Protein AF-A0A1E4IST9-F1 (afdb_monomer_lite)

Structure (mmCIF, N/CA/C/O backbone):
data_AF-A0A1E4IST9-F1
#
_entry.id   AF-A0A1E4IST9-F1
#
loop_
_atom_site.group_PDB
_atom_site.id
_atom_site.type_symbol
_atom_site.label_atom_id
_atom_site.label_alt_id
_atom_site.label_comp_id
_atom_site.label_asym_id
_atom_site.label_entity_id
_atom_site.label_seq_id
_atom_site.pdbx_PDB_ins_code
_atom_site.Cartn_x
_atom_site.Cartn_y
_atom_site.Cartn_z
_atom_site.occupancy
_atom_site.B_iso_or_equiv
_atom_site.auth_seq_id
_atom_site.auth_comp_id
_atom_site.auth_asym_id
_atom_site.auth_atom_id
_atom_site.pdbx_PDB_model_num
ATOM 1 N N . MET A 1 1 ? -23.235 25.872 12.875 1.00 50.66 1 MET A N 1
ATOM 2 C CA . MET A 1 1 ? -21.882 26.462 12.988 1.00 50.66 1 MET A CA 1
ATOM 3 C C . MET A 1 1 ? -20.884 25.448 13.574 1.00 50.66 1 MET A C 1
ATOM 5 O O . MET A 1 1 ? -20.099 25.799 14.434 1.00 50.66 1 MET A O 1
ATOM 9 N N . ALA A 1 2 ? -20.923 24.185 13.130 1.00 60.12 2 ALA A N 1
ATOM 10 C CA . ALA A 1 2 ? -20.134 23.080 13.696 1.00 60.12 2 ALA A CA 1
ATOM 11 C C . ALA A 1 2 ? -19.080 22.438 12.753 1.00 60.12 2 ALA A C 1
ATOM 13 O O . ALA A 1 2 ? -18.062 21.988 13.266 1.00 60.12 2 ALA A O 1
ATOM 14 N N . PRO A 1 3 ? -19.224 22.412 11.406 1.00 58.56 3 PRO A N 1
ATOM 15 C CA . PRO A 1 3 ? -18.309 21.620 10.571 1.00 58.56 3 PRO A CA 1
ATOM 16 C C . PRO A 1 3 ? -16.903 22.225 10.431 1.00 58.56 3 PRO A C 1
ATOM 18 O O . PRO A 1 3 ? -15.955 21.498 10.168 1.00 58.56 3 PRO A O 1
ATOM 21 N N . ALA A 1 4 ? -16.753 23.540 10.6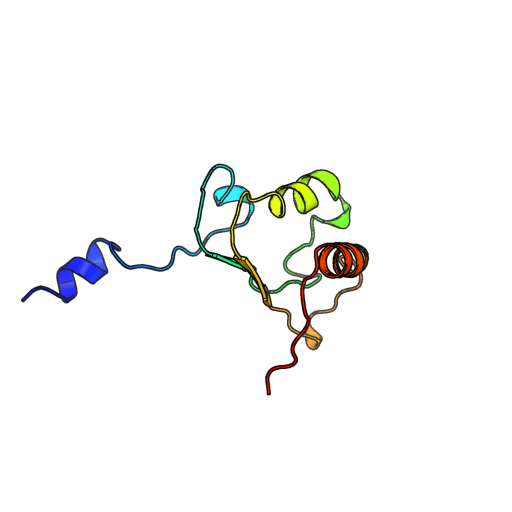20 1.00 59.34 4 ALA A N 1
ATOM 22 C CA . ALA A 1 4 ? -15.450 24.202 10.534 1.00 59.34 4 ALA A CA 1
ATOM 23 C C . ALA A 1 4 ? -14.537 23.879 11.733 1.00 59.34 4 ALA A C 1
ATOM 25 O O . ALA A 1 4 ? -13.331 23.782 11.559 1.00 59.34 4 ALA A O 1
ATOM 26 N N . LEU A 1 5 ? -15.112 23.671 12.924 1.00 60.16 5 LEU A N 1
ATOM 27 C CA . LEU A 1 5 ? -14.361 23.338 14.140 1.00 60.16 5 LEU A CA 1
ATOM 28 C C . LEU A 1 5 ? -13.904 21.871 14.132 1.00 60.16 5 LEU A C 1
ATOM 30 O O . LEU A 1 5 ? -12.767 21.585 14.483 1.00 60.16 5 LEU A O 1
ATOM 34 N N . GLU A 1 6 ? -14.740 20.947 13.637 1.00 59.97 6 GLU A N 1
ATOM 35 C CA . GLU A 1 6 ? -14.339 19.537 13.483 1.00 59.97 6 GLU A CA 1
ATOM 36 C C . GLU A 1 6 ? -13.163 19.350 12.504 1.00 59.97 6 GLU A C 1
ATOM 38 O O . GLU A 1 6 ? -12.388 18.403 12.644 1.00 59.97 6 GLU A O 1
ATOM 43 N N . ALA A 1 7 ? -13.034 20.234 11.507 1.00 60.59 7 ALA A N 1
ATOM 44 C CA . ALA A 1 7 ? -11.910 20.225 10.574 1.00 60.59 7 ALA A CA 1
ATOM 45 C C . ALA A 1 7 ? -10.613 20.749 11.215 1.00 60.59 7 ALA A C 1
ATOM 47 O O . ALA A 1 7 ? -9.542 20.233 10.903 1.00 60.59 7 ALA A O 1
ATOM 48 N N . ASP A 1 8 ? -10.715 21.733 12.112 1.00 60.94 8 ASP A N 1
ATOM 49 C CA . ASP A 1 8 ? -9.5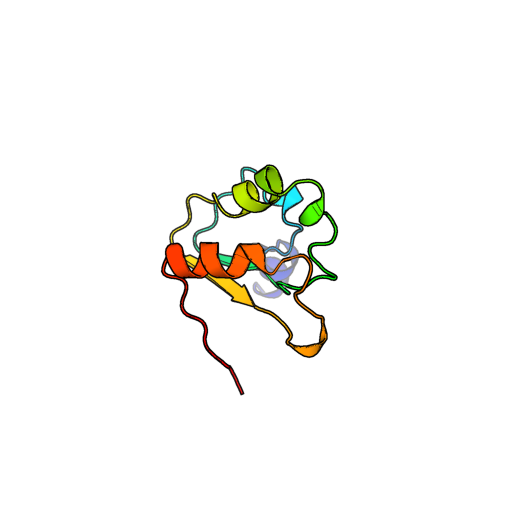80 22.334 12.826 1.00 60.94 8 ASP A CA 1
ATOM 50 C C . ASP A 1 8 ? -9.009 21.387 13.899 1.00 60.94 8 ASP A C 1
ATOM 52 O O . ASP A 1 8 ? -7.797 21.224 14.011 1.00 60.94 8 ASP A O 1
ATOM 56 N N . GLU A 1 9 ? -9.876 20.661 14.616 1.00 71.88 9 GLU A N 1
ATOM 57 C CA . GLU A 1 9 ? -9.470 19.678 15.636 1.00 71.88 9 GLU A CA 1
ATOM 58 C C . GLU A 1 9 ? -8.994 18.335 15.049 1.00 71.88 9 GLU A C 1
ATOM 60 O O . GLU A 1 9 ? -8.438 17.497 15.761 1.00 71.88 9 GLU A O 1
ATOM 65 N N . GLY A 1 10 ? -9.203 18.099 13.749 1.00 67.06 10 GLY A N 1
ATOM 66 C CA . GLY A 1 10 ? -8.741 16.886 13.066 1.00 67.06 10 GLY A CA 1
ATOM 67 C C . GLY A 1 10 ? -9.466 15.596 13.477 1.00 67.06 10 GLY A C 1
ATOM 68 O O . GLY A 1 10 ? -9.025 14.507 13.113 1.00 67.06 10 GLY A O 1
ATOM 69 N N . THR A 1 11 ? -10.601 15.692 14.176 1.00 69.69 11 THR A N 1
ATOM 70 C CA . THR A 1 11 ? -11.353 14.576 14.789 1.00 69.69 11 THR A CA 1
ATOM 71 C C . THR A 1 11 ? -11.803 13.489 13.797 1.00 69.69 11 THR A C 1
ATOM 73 O O . THR A 1 11 ? -12.097 12.361 14.192 1.00 69.69 11 THR A O 1
ATOM 76 N N . LYS A 1 12 ? -11.836 13.791 12.492 1.00 75.44 12 LYS A N 1
ATOM 77 C CA . LYS A 1 12 ? -12.163 12.841 11.406 1.00 75.44 12 LYS A CA 1
ATOM 78 C C 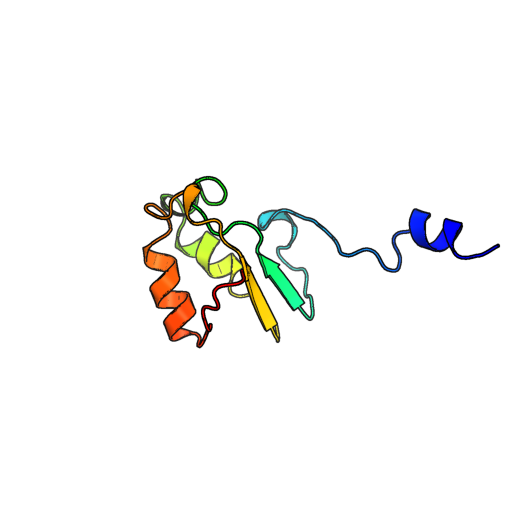. LYS A 1 12 ? -11.111 12.816 10.291 1.00 75.44 12 LYS A C 1
ATOM 80 O O . LYS A 1 12 ? -11.394 12.363 9.182 1.00 75.44 12 LYS A O 1
ATOM 85 N N . ALA A 1 13 ? -9.915 13.339 10.553 1.00 79.12 13 ALA A N 1
ATOM 86 C CA . ALA A 1 13 ? -8.849 13.370 9.564 1.00 79.12 13 ALA A CA 1
ATOM 87 C C . ALA A 1 13 ? -8.242 11.973 9.368 1.00 79.12 13 ALA A C 1
ATOM 89 O O . ALA A 1 13 ? -8.027 11.230 10.325 1.00 79.12 13 ALA A O 1
ATOM 90 N N . VAL A 1 14 ? -7.922 11.629 8.118 1.00 83.50 14 VAL A N 1
ATOM 91 C CA . VAL A 1 14 ? -7.100 10.452 7.814 1.00 83.50 14 VAL A CA 1
ATOM 92 C C . VAL A 1 14 ? -5.643 10.831 8.087 1.00 83.50 14 VAL A C 1
ATOM 94 O O . VAL A 1 14 ? -5.120 11.716 7.404 1.00 83.50 14 VAL A O 1
ATOM 97 N N . PRO A 1 15 ? -4.973 10.216 9.076 1.00 83.62 15 PR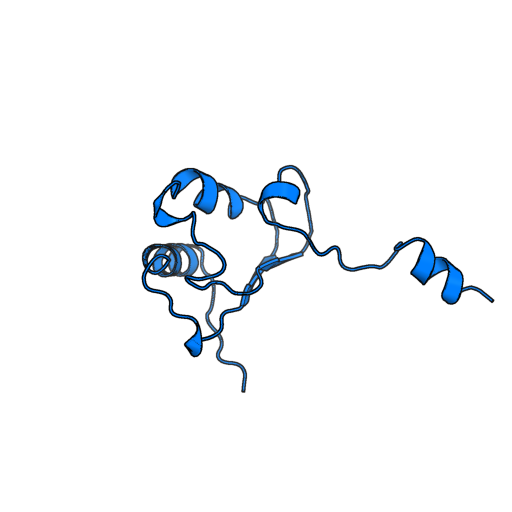O A N 1
ATOM 98 C CA . PRO A 1 15 ? -3.627 10.624 9.439 1.00 83.62 15 PRO A CA 1
ATOM 99 C C . PRO A 1 15 ? -2.631 10.188 8.359 1.00 83.62 15 PRO A C 1
ATOM 101 O O . PRO A 1 15 ? -2.536 9.009 8.019 1.00 83.62 15 PRO A O 1
ATOM 104 N N . LEU A 1 16 ? -1.854 11.143 7.842 1.00 85.81 16 LEU A N 1
ATOM 105 C CA . LEU A 1 16 ? -0.721 10.875 6.961 1.00 85.81 16 LEU A CA 1
ATOM 106 C C . LEU A 1 16 ? 0.569 10.916 7.777 1.00 85.81 16 LEU A C 1
ATOM 108 O O . LEU A 1 16 ? 0.851 11.893 8.469 1.00 85.81 16 LEU A O 1
ATOM 112 N N . MET A 1 17 ? 1.374 9.865 7.684 1.00 84.44 17 MET A N 1
ATOM 113 C CA . MET A 1 17 ? 2.640 9.783 8.401 1.00 84.44 17 MET A CA 1
ATOM 114 C C . MET A 1 17 ? 3.627 8.869 7.681 1.00 84.44 17 MET A C 1
ATOM 116 O O . MET A 1 17 ? 3.259 8.099 6.797 1.00 84.44 17 MET A O 1
ATOM 120 N N . THR A 1 18 ? 4.898 8.943 8.068 1.00 82.19 18 THR A N 1
ATOM 121 C CA . THR A 1 18 ? 5.909 7.993 7.597 1.00 82.19 18 THR A CA 1
ATOM 122 C C . THR A 1 18 ? 5.773 6.661 8.331 1.00 82.19 18 THR A C 1
ATOM 124 O O . THR A 1 18 ? 5.327 6.621 9.478 1.00 82.19 18 THR A O 1
ATOM 127 N N . LEU A 1 19 ? 6.252 5.574 7.716 1.00 77.31 19 LEU A N 1
ATOM 128 C CA . LEU A 1 19 ? 6.277 4.242 8.335 1.00 77.31 19 LEU A CA 1
ATOM 129 C C . LEU A 1 19 ? 6.967 4.230 9.708 1.00 77.31 19 LEU A C 1
ATOM 131 O O . LEU A 1 19 ? 6.587 3.505 10.617 1.00 77.31 19 LEU A O 1
ATOM 135 N N . HIS A 1 20 ? 7.998 5.055 9.877 1.00 76.69 20 HIS A N 1
ATOM 136 C CA . HIS A 1 20 ? 8.693 5.162 11.152 1.00 76.69 20 HIS A CA 1
ATOM 137 C C . HIS A 1 20 ? 7.798 5.756 12.252 1.00 76.69 20 HIS A C 1
ATOM 139 O O . HIS A 1 20 ? 7.862 5.321 13.398 1.00 76.69 20 HIS A O 1
ATOM 145 N N . LYS A 1 21 ? 6.957 6.739 11.907 1.00 79.94 21 LYS A N 1
ATOM 1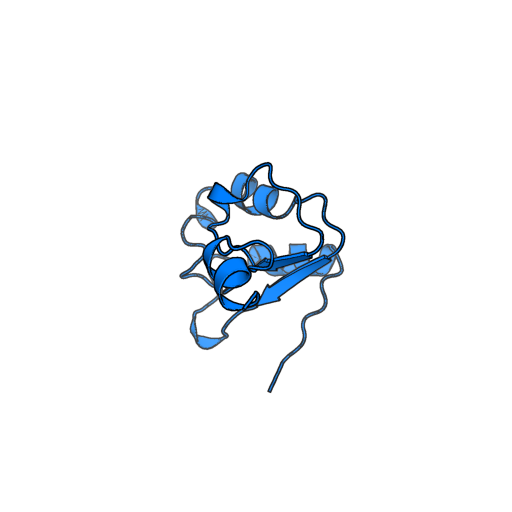46 C CA . LYS A 1 21 ? 6.062 7.424 12.849 1.00 79.94 21 LYS A CA 1
ATOM 147 C C . LYS A 1 21 ? 4.806 6.615 13.180 1.00 79.94 21 LYS A C 1
ATOM 149 O O . LYS A 1 21 ? 4.197 6.905 14.202 1.00 79.94 21 LYS A O 1
ATOM 154 N N . SER A 1 22 ? 4.455 5.611 12.372 1.00 78.06 22 SER A N 1
ATOM 155 C CA . SER A 1 22 ? 3.327 4.710 12.644 1.00 78.06 22 SER A CA 1
ATOM 156 C C . SER A 1 22 ? 3.659 3.556 13.596 1.00 78.06 22 SER A C 1
ATOM 158 O O . SER A 1 22 ? 2.757 2.830 14.009 1.00 78.06 22 SER A O 1
ATOM 160 N N . LYS A 1 23 ? 4.931 3.362 13.973 1.00 74.88 23 LYS A N 1
ATOM 161 C CA . LYS A 1 23 ? 5.330 2.288 14.896 1.00 74.88 23 LYS A CA 1
ATOM 162 C C . LYS A 1 23 ? 4.597 2.410 16.235 1.00 74.88 23 LYS A C 1
ATOM 164 O O . LYS A 1 23 ? 4.656 3.448 16.886 1.00 74.88 23 LYS A O 1
ATOM 169 N N . GLY A 1 24 ? 3.950 1.324 16.655 1.00 73.31 24 GLY A N 1
ATOM 170 C CA . GLY A 1 24 ? 3.171 1.273 17.896 1.00 73.31 24 GLY A CA 1
ATOM 171 C C . GLY A 1 24 ? 1.763 1.869 17.792 1.00 73.31 24 GLY A C 1
ATOM 172 O O . GLY A 1 24 ? 1.040 1.840 18.782 1.00 73.31 24 GLY A O 1
ATOM 173 N N . LEU A 1 25 ? 1.361 2.376 16.619 1.00 78.31 25 LEU A N 1
ATOM 174 C CA . LEU A 1 25 ? -0.020 2.765 16.350 1.00 78.31 25 LEU A CA 1
ATOM 175 C C . LEU A 1 25 ? -0.780 1.602 15.711 1.00 78.31 25 LEU A C 1
ATOM 177 O O . LEU A 1 25 ? -0.298 0.949 14.782 1.00 78.31 25 LEU A O 1
ATOM 181 N N . GLU A 1 26 ? -1.996 1.373 16.193 1.00 78.75 26 GLU A N 1
ATOM 182 C CA . GLU A 1 26 ? -2.919 0.400 15.625 1.00 78.75 26 GLU A CA 1
ATOM 183 C C . GLU A 1 26 ? -4.016 1.138 14.854 1.00 78.75 26 GLU A C 1
ATOM 185 O O . GLU A 1 26 ? -4.666 2.053 15.362 1.00 78.75 26 GLU A O 1
ATOM 190 N N . HIS A 1 27 ? -4.216 0.741 13.601 1.00 75.81 27 HIS A N 1
ATOM 191 C CA . HIS A 1 27 ? -5.254 1.276 12.732 1.00 75.81 27 HIS A CA 1
ATOM 192 C C . HIS A 1 27 ? -6.044 0.113 12.143 1.00 75.81 27 HIS A C 1
ATOM 194 O O . HIS A 1 27 ? -5.478 -0.928 11.815 1.00 75.81 27 HIS A O 1
ATOM 200 N N . HIS A 1 28 ? -7.354 0.296 11.980 1.00 81.50 28 HIS A N 1
ATOM 201 C CA . HIS A 1 28 ? -8.208 -0.716 11.359 1.00 81.50 28 HIS A CA 1
ATOM 202 C C . HIS A 1 28 ? -7.797 -0.999 9.903 1.00 81.50 28 HIS A C 1
ATOM 204 O O . HIS A 1 28 ? -7.797 -2.146 9.456 1.00 81.50 28 HIS A O 1
ATOM 210 N N . THR A 1 29 ? -7.423 0.053 9.171 1.00 81.56 29 THR A N 1
ATOM 211 C CA . THR A 1 29 ? -7.003 -0.009 7.769 1.00 81.56 29 THR A CA 1
ATOM 212 C C . THR A 1 29 ? -5.802 0.899 7.559 1.00 81.56 29 THR A C 1
ATOM 214 O O . THR A 1 29 ? -5.809 2.041 8.020 1.00 81.56 29 THR A O 1
ATOM 217 N N . VAL A 1 30 ? -4.794 0.410 6.839 1.00 82.25 30 VAL A N 1
ATOM 218 C CA . VAL A 1 30 ? -3.631 1.209 6.430 1.00 82.25 30 VAL A CA 1
ATOM 219 C C . VAL A 1 30 ? -3.451 1.142 4.927 1.00 82.25 30 VAL A C 1
ATOM 221 O O . VAL A 1 30 ? -3.530 0.076 4.317 1.00 82.25 30 VAL A O 1
ATOM 224 N N . ILE A 1 31 ? -3.185 2.306 4.339 1.00 85.56 31 ILE A N 1
ATOM 225 C CA . ILE A 1 31 ? -2.852 2.455 2.927 1.00 85.56 31 ILE A CA 1
ATOM 226 C C . ILE A 1 31 ? -1.384 2.866 2.841 1.00 85.56 31 ILE A C 1
ATOM 228 O O . ILE A 1 31 ? -1.013 3.977 3.220 1.00 85.56 31 ILE A O 1
ATOM 232 N N . PHE A 1 32 ? -0.546 1.968 2.335 1.00 83.69 32 PHE A N 1
ATOM 233 C CA . PHE A 1 32 ? 0.842 2.259 2.009 1.00 83.69 32 PHE A CA 1
ATOM 234 C C . PHE A 1 32 ? 0.888 2.915 0.634 1.00 83.69 32 PHE A C 1
ATOM 236 O O . PHE A 1 32 ? 0.573 2.287 -0.380 1.00 83.69 32 PHE A O 1
ATOM 243 N N . VAL A 1 33 ? 1.266 4.191 0.616 1.00 84.25 33 VAL A N 1
ATOM 244 C CA . VAL A 1 33 ? 1.353 4.980 -0.610 1.00 84.25 33 VAL A CA 1
ATOM 245 C C . VAL A 1 33 ? 2.740 4.834 -1.226 1.00 84.25 33 VAL A C 1
ATOM 247 O O . VAL A 1 33 ? 3.740 5.025 -0.540 1.00 84.25 33 VAL A O 1
ATOM 250 N N . ASP A 1 34 ? 2.777 4.541 -2.526 1.00 79.62 34 ASP A N 1
ATOM 251 C CA . ASP A 1 34 ? 3.996 4.434 -3.339 1.00 79.62 34 ASP A CA 1
ATOM 252 C C . ASP A 1 34 ? 4.972 3.344 -2.865 1.00 79.62 34 ASP A C 1
ATOM 254 O O . ASP A 1 34 ? 6.038 3.584 -2.299 1.00 79.62 34 ASP A O 1
ATOM 258 N N . LEU A 1 35 ? 4.621 2.093 -3.144 1.00 79.25 35 LEU A N 1
ATOM 259 C CA . LEU A 1 35 ? 5.513 0.952 -3.024 1.00 79.25 35 LEU A CA 1
ATOM 260 C C . LEU A 1 35 ? 6.456 0.910 -4.239 1.00 79.25 35 LEU A C 1
ATOM 262 O O . LEU A 1 35 ? 6.236 0.150 -5.184 1.00 79.25 35 LEU A O 1
ATOM 266 N N . GLY A 1 36 ? 7.476 1.768 -4.220 1.00 78.31 36 GLY A N 1
ATOM 267 C CA . GLY A 1 36 ? 8.493 1.906 -5.267 1.00 78.31 36 GLY A CA 1
ATOM 268 C C . GLY A 1 36 ? 9.893 2.186 -4.714 1.00 78.31 36 GLY A C 1
ATOM 269 O O . GLY A 1 36 ? 10.066 2.517 -3.535 1.00 78.31 36 GLY A O 1
ATOM 270 N N . ASP A 1 37 ? 10.903 2.096 -5.582 1.00 72.19 37 ASP A N 1
ATOM 271 C CA . ASP A 1 37 ? 12.322 2.242 -5.210 1.00 72.19 37 ASP A CA 1
ATOM 272 C C . ASP A 1 37 ? 12.623 3.594 -4.525 1.00 72.19 37 ASP A C 1
ATOM 274 O O . ASP A 1 37 ? 13.457 3.676 -3.619 1.00 72.19 37 ASP A O 1
ATOM 278 N N . SER A 1 38 ? 11.929 4.668 -4.927 1.00 64.62 38 SER A N 1
ATOM 279 C CA . SER A 1 38 ? 12.137 6.021 -4.394 1.00 64.62 38 SER A CA 1
ATOM 280 C C . SER A 1 38 ? 11.632 6.224 -2.969 1.00 64.62 38 SER A C 1
ATOM 282 O O . SER A 1 38 ? 12.223 7.030 -2.244 1.00 64.62 38 SER A O 1
ATOM 284 N N . ALA A 1 39 ? 10.561 5.527 -2.587 1.00 64.31 39 ALA A N 1
ATOM 285 C CA . ALA A 1 39 ? 9.926 5.638 -1.275 1.00 64.31 39 ALA A CA 1
ATOM 286 C C . ALA A 1 39 ? 10.554 4.682 -0.246 1.00 64.31 39 ALA A C 1
ATOM 288 O O . ALA A 1 39 ? 10.538 4.955 0.952 1.00 64.31 39 ALA A O 1
ATOM 289 N N . TRP A 1 40 ? 11.193 3.608 -0.718 1.00 68.06 40 TRP A N 1
ATOM 290 C CA . TRP A 1 40 ? 11.750 2.534 0.108 1.00 68.06 40 TRP A CA 1
ATOM 291 C C . TRP A 1 40 ? 13.275 2.417 -0.033 1.00 68.06 40 TRP A C 1
ATOM 293 O O . TRP A 1 40 ? 13.835 1.323 -0.084 1.00 68.06 40 TRP A O 1
ATOM 303 N N . ARG A 1 41 ? 13.984 3.554 -0.077 1.00 58.72 41 ARG A N 1
ATOM 304 C CA . ARG A 1 41 ? 15.448 3.598 -0.299 1.00 58.72 41 ARG A CA 1
ATOM 305 C C . ARG A 1 41 ? 16.263 2.829 0.745 1.00 58.72 41 ARG A C 1
ATOM 307 O O . ARG A 1 41 ? 17.326 2.311 0.418 1.00 58.72 41 ARG A O 1
ATOM 314 N N . SER A 1 42 ? 15.778 2.745 1.983 1.00 59.50 42 SER A N 1
ATOM 315 C CA . SER A 1 42 ? 16.428 2.005 3.073 1.00 59.50 42 SER A CA 1
ATOM 316 C C . SER A 1 42 ? 16.044 0.523 3.130 1.00 59.50 42 SER A C 1
ATOM 318 O O . SER A 1 42 ? 16.637 -0.210 3.919 1.00 59.50 42 SER A O 1
ATOM 320 N N . TYR A 1 43 ? 15.116 0.047 2.286 1.00 59.47 43 TYR A N 1
ATOM 321 C CA . TYR A 1 43 ? 14.694 -1.359 2.274 1.00 59.47 43 TYR A CA 1
ATOM 322 C C . TYR A 1 43 ? 15.881 -2.307 2.076 1.00 59.47 43 TYR A C 1
ATOM 324 O O . TYR A 1 43 ? 16.070 -3.232 2.858 1.00 59.47 43 TYR A O 1
ATOM 332 N N . ALA A 1 44 ? 16.747 -2.009 1.102 1.00 57.72 44 ALA A N 1
ATOM 333 C CA . ALA A 1 44 ? 17.929 -2.820 0.810 1.00 57.72 44 ALA A CA 1
ATOM 334 C C . ALA A 1 44 ? 18.932 -2.889 1.979 1.00 57.72 44 ALA A C 1
ATOM 336 O O . ALA A 1 44 ? 19.695 -3.845 2.076 1.00 57.72 44 ALA A O 1
ATOM 337 N N . GLN A 1 45 ? 18.936 -1.888 2.864 1.00 56.91 45 GLN A N 1
ATOM 338 C CA . GLN A 1 45 ? 19.863 -1.799 3.997 1.00 56.91 45 GLN A CA 1
ATOM 339 C C . GLN A 1 45 ? 19.287 -2.431 5.268 1.00 56.91 45 GLN A C 1
ATOM 341 O O . GLN A 1 45 ? 20.051 -2.828 6.143 1.00 56.91 45 GLN A O 1
ATOM 346 N N . ASN A 1 46 ? 17.958 -2.532 5.385 1.00 60.84 46 ASN A N 1
ATOM 347 C CA . ASN A 1 46 ? 17.313 -3.018 6.601 1.00 60.84 46 ASN A CA 1
ATOM 348 C C . ASN A 1 46 ? 16.011 -3.784 6.315 1.00 60.84 46 ASN A C 1
ATOM 350 O O . ASN A 1 46 ? 14.927 -3.438 6.789 1.00 60.84 46 ASN A O 1
ATOM 354 N N . THR A 1 47 ? 16.135 -4.843 5.511 1.00 59.91 47 THR A N 1
ATOM 355 C CA . THR A 1 47 ? 15.019 -5.681 5.040 1.00 59.91 47 THR A CA 1
ATOM 356 C C . THR A 1 47 ? 14.153 -6.198 6.193 1.00 59.91 47 THR A C 1
ATOM 358 O O . THR A 1 47 ? 12.931 -6.187 6.087 1.00 59.91 47 THR A O 1
ATOM 361 N N . ALA A 1 48 ? 14.756 -6.602 7.317 1.00 58.09 48 ALA A N 1
ATOM 362 C CA . ALA A 1 48 ? 14.022 -7.111 8.476 1.00 58.09 48 ALA A CA 1
ATOM 363 C C . ALA A 1 48 ? 13.160 -6.027 9.146 1.00 58.09 48 ALA A C 1
ATOM 365 O O . ALA A 1 48 ? 11.983 -6.262 9.407 1.00 58.09 48 ALA A O 1
ATOM 366 N N . GLU A 1 49 ? 13.705 -4.828 9.375 1.00 59.44 49 GLU A N 1
ATOM 367 C CA . GLU A 1 49 ? 12.956 -3.714 9.972 1.00 59.44 49 GLU A CA 1
ATOM 368 C C . GLU A 1 49 ? 11.870 -3.192 9.024 1.00 59.44 49 GLU A C 1
ATOM 370 O O . GLU A 1 49 ? 10.747 -2.913 9.447 1.00 59.44 49 GLU A O 1
ATOM 375 N N . ALA A 1 50 ? 12.182 -3.111 7.730 1.00 59.56 50 ALA A N 1
ATOM 376 C CA . ALA A 1 50 ? 11.220 -2.716 6.716 1.00 59.56 50 ALA A CA 1
ATOM 377 C C . ALA A 1 50 ? 10.066 -3.724 6.626 1.00 59.56 50 ALA A C 1
ATOM 379 O O . ALA A 1 50 ? 8.916 -3.302 6.588 1.00 59.56 50 ALA A O 1
ATOM 380 N N . THR A 1 51 ? 10.361 -5.030 6.690 1.00 59.44 51 THR A N 1
ATOM 381 C CA . THR A 1 51 ? 9.360 -6.114 6.708 1.00 59.44 51 THR A CA 1
ATOM 382 C C . THR A 1 51 ? 8.546 -6.117 8.007 1.00 59.44 51 THR A C 1
ATOM 384 O O . THR A 1 51 ? 7.334 -6.312 7.980 1.00 59.44 51 THR A O 1
ATOM 387 N N . ALA A 1 52 ? 9.173 -5.811 9.147 1.00 59.28 52 ALA A N 1
ATOM 388 C CA . ALA A 1 52 ? 8.477 -5.649 10.424 1.00 59.28 52 ALA A CA 1
ATOM 389 C C . ALA A 1 52 ? 7.490 -4.468 10.412 1.00 59.28 52 ALA A C 1
ATOM 391 O O . ALA A 1 52 ? 6.473 -4.519 11.098 1.00 59.28 52 ALA A O 1
ATOM 392 N N . GLY A 1 53 ? 7.725 -3.445 9.583 1.00 55.47 53 GLY A N 1
ATOM 393 C CA . GLY A 1 53 ? 6.737 -2.397 9.309 1.00 55.47 53 GLY A CA 1
ATOM 394 C C . GLY A 1 53 ? 5.429 -2.917 8.694 1.00 55.47 53 GLY A C 1
ATOM 395 O O . GLY A 1 53 ? 4.397 -2.266 8.834 1.00 55.47 53 GLY A O 1
ATOM 396 N N . PHE A 1 54 ? 5.449 -4.098 8.067 1.00 57.94 54 PHE A N 1
ATOM 397 C CA . PHE A 1 54 ? 4.259 -4.787 7.554 1.00 57.94 54 PHE A CA 1
ATOM 398 C C . PHE A 1 54 ? 3.638 -5.742 8.582 1.00 57.94 54 PHE A C 1
ATOM 400 O O . PHE A 1 54 ? 2.486 -6.130 8.415 1.00 57.94 54 PHE A O 1
ATOM 407 N N . HIS A 1 55 ? 4.341 -6.077 9.676 1.00 52.25 55 HIS A N 1
ATOM 408 C CA . HIS A 1 55 ? 3.771 -6.751 10.854 1.00 52.25 55 HIS A CA 1
ATOM 409 C C . HIS A 1 55 ? 2.941 -5.769 11.694 1.00 52.25 55 HIS A C 1
ATOM 411 O O . HIS A 1 55 ? 3.064 -5.667 12.914 1.00 52.25 55 HIS A O 1
ATOM 417 N N . ALA A 1 56 ? 2.069 -5.020 11.036 1.00 53.84 56 ALA A N 1
ATOM 418 C CA . ALA A 1 56 ? 1.000 -4.344 11.722 1.00 53.84 56 ALA A CA 1
ATOM 419 C C . ALA A 1 56 ? -0.069 -5.407 12.022 1.00 53.84 56 ALA A C 1
ATOM 421 O O . ALA A 1 56 ? -0.502 -6.129 11.124 1.00 53.84 56 ALA A O 1
ATOM 422 N N . ARG A 1 57 ? -0.474 -5.550 13.289 1.00 51.53 57 ARG A N 1
ATOM 423 C CA . ARG A 1 57 ? -1.596 -6.414 13.698 1.00 51.53 57 ARG A CA 1
ATOM 424 C C . ARG A 1 57 ? -2.898 -5.788 13.179 1.00 51.53 57 ARG A C 1
ATOM 426 O O . ARG A 1 57 ? -3.613 -5.140 13.932 1.00 51.53 57 ARG A O 1
ATOM 433 N N . GLN A 1 58 ? -3.144 -5.875 11.875 1.00 56.84 58 GLN A N 1
ATOM 434 C CA . GLN A 1 58 ? -4.174 -5.105 11.175 1.00 56.84 58 GLN A CA 1
ATOM 435 C C . GLN A 1 58 ? -5.079 -6.002 10.338 1.00 56.84 58 GLN A C 1
ATOM 437 O O . GLN A 1 58 ? -4.635 -6.993 9.765 1.00 56.84 58 GLN A O 1
ATOM 442 N N . ALA A 1 59 ? -6.359 -5.632 10.267 1.00 58.88 59 ALA A N 1
ATOM 443 C CA . ALA A 1 59 ? -7.384 -6.393 9.560 1.00 58.88 59 ALA A CA 1
ATOM 444 C C . ALA A 1 59 ? -7.335 -6.204 8.029 1.00 58.88 59 ALA A C 1
ATOM 446 O O . ALA A 1 59 ? -7.796 -7.083 7.305 1.00 58.88 59 ALA A O 1
ATOM 447 N N . ALA A 1 60 ? -6.774 -5.092 7.520 1.00 71.44 60 ALA A N 1
ATOM 448 C CA . ALA A 1 60 ? -6.636 -4.844 6.081 1.00 71.44 60 ALA A CA 1
ATOM 449 C C . ALA A 1 60 ? -5.507 -3.847 5.740 1.00 71.44 60 ALA A C 1
ATOM 451 O O . ALA A 1 60 ? -5.537 -2.691 6.168 1.00 71.44 60 ALA A O 1
ATOM 452 N N . GLY A 1 61 ? -4.545 -4.282 4.919 1.00 78.75 61 GLY A N 1
ATOM 453 C CA . GLY A 1 61 ? -3.497 -3.437 4.336 1.00 78.75 61 GLY A CA 1
ATOM 454 C C . GLY A 1 61 ? -3.685 -3.273 2.827 1.00 78.75 61 GLY A C 1
ATOM 455 O O . GLY A 1 61 ? -3.882 -4.260 2.119 1.00 78.75 61 GLY A O 1
ATOM 456 N N . ILE A 1 62 ? -3.616 -2.037 2.332 1.00 83.25 62 ILE A N 1
ATOM 457 C CA . ILE A 1 62 ? -3.679 -1.708 0.901 1.00 83.25 62 ILE A CA 1
ATOM 458 C C . ILE A 1 62 ? -2.330 -1.131 0.477 1.00 83.25 62 ILE A C 1
ATOM 460 O O . ILE A 1 62 ? -1.807 -0.229 1.127 1.00 83.25 62 ILE A O 1
ATOM 464 N N . PHE A 1 63 ? -1.784 -1.619 -0.634 1.00 86.50 63 PHE A N 1
ATOM 465 C CA . PHE A 1 63 ? -0.519 -1.149 -1.197 1.00 86.50 63 PHE A CA 1
ATOM 466 C C . PHE A 1 63 ? -0.777 -0.514 -2.556 1.00 86.50 63 PHE A C 1
ATOM 468 O O . PHE A 1 63 ? -1.335 -1.159 -3.444 1.00 86.50 63 PHE A O 1
ATOM 475 N N . THR A 1 64 ? -0.351 0.732 -2.738 1.00 85.81 64 THR A N 1
ATOM 476 C CA . THR A 1 64 ? -0.382 1.394 -4.046 1.00 85.81 64 THR A CA 1
ATOM 477 C C . THR A 1 64 ? 1.028 1.495 -4.603 1.00 85.81 64 THR A C 1
ATOM 479 O O . THR A 1 64 ? 2.002 1.519 -3.857 1.00 85.81 64 THR A O 1
ATOM 482 N N . TYR A 1 65 ? 1.171 1.526 -5.924 1.00 84.31 65 TYR A N 1
ATOM 483 C CA . TYR A 1 65 ? 2.467 1.716 -6.569 1.00 84.31 65 TYR A CA 1
ATOM 484 C C . TYR A 1 65 ? 2.285 2.406 -7.916 1.00 84.31 65 TYR A C 1
ATOM 486 O O . TYR A 1 65 ? 1.242 2.251 -8.552 1.00 84.31 65 TYR A O 1
ATOM 494 N N . LEU A 1 66 ? 3.327 3.098 -8.380 1.00 81.50 66 LEU A N 1
ATOM 495 C CA . LEU A 1 66 ? 3.368 3.653 -9.728 1.00 81.50 66 LEU A CA 1
ATOM 496 C C . LEU A 1 66 ? 4.391 2.881 -10.581 1.00 81.50 66 LEU A C 1
ATOM 498 O O . LEU A 1 66 ? 5.566 2.847 -10.208 1.00 81.50 66 LEU A O 1
ATOM 502 N N . PRO A 1 67 ? 3.995 2.264 -11.714 1.00 74.69 67 PRO A N 1
ATOM 503 C CA . PRO A 1 67 ? 4.909 1.473 -12.544 1.00 74.69 67 PRO A CA 1
ATOM 504 C C . PRO A 1 67 ? 6.159 2.249 -12.985 1.00 74.69 67 PRO A C 1
ATOM 506 O O . PRO A 1 67 ? 7.255 1.693 -13.024 1.00 74.69 67 PRO A O 1
ATOM 509 N N . GLU A 1 68 ? 6.001 3.546 -13.259 1.00 76.88 68 GLU A N 1
ATOM 510 C CA . GLU A 1 68 ? 7.061 4.419 -13.774 1.00 76.88 68 GLU A CA 1
ATOM 511 C C . GLU A 1 68 ? 8.175 4.719 -12.757 1.00 76.88 68 GLU A C 1
ATOM 513 O O . GLU A 1 68 ? 9.273 5.111 -13.146 1.00 76.88 68 GLU A O 1
ATOM 518 N N . ARG A 1 69 ? 7.932 4.510 -11.454 1.00 70.00 69 ARG A N 1
ATOM 519 C CA . ARG A 1 69 ? 8.898 4.828 -10.382 1.00 70.00 69 ARG A CA 1
ATOM 520 C C . ARG A 1 69 ? 9.893 3.709 -10.062 1.00 70.00 69 ARG A C 1
ATOM 522 O O . ARG A 1 69 ? 10.778 3.912 -9.233 1.00 70.00 69 ARG A O 1
ATOM 529 N N . GLY A 1 70 ? 9.803 2.570 -10.750 1.00 69.62 70 GLY A N 1
ATOM 530 C CA . GLY A 1 70 ? 10.734 1.451 -10.586 1.00 69.62 70 GLY A CA 1
ATOM 531 C C . GLY A 1 70 ? 10.523 0.641 -9.299 1.00 69.62 70 GLY A C 1
ATOM 532 O O . GLY A 1 70 ? 9.966 1.117 -8.309 1.00 69.62 70 GLY A O 1
ATOM 533 N N . ARG A 1 71 ? 10.933 -0.634 -9.346 1.00 72.75 71 ARG A N 1
ATOM 534 C CA . ARG A 1 71 ? 10.706 -1.647 -8.294 1.00 72.75 71 ARG A CA 1
ATOM 535 C C . ARG A 1 71 ? 11.907 -2.568 -8.056 1.00 72.75 71 ARG A C 1
ATOM 537 O O . ARG A 1 71 ? 11.745 -3.663 -7.521 1.00 72.75 71 ARG A O 1
ATOM 544 N N . ARG A 1 72 ? 13.100 -2.214 -8.532 1.00 69.81 72 ARG A N 1
ATOM 545 C CA . ARG A 1 72 ? 14.246 -3.134 -8.498 1.00 69.81 72 ARG A CA 1
ATOM 546 C C . ARG A 1 72 ? 14.718 -3.414 -7.076 1.00 69.81 72 ARG A C 1
ATOM 548 O O . ARG A 1 72 ? 15.047 -4.560 -6.785 1.00 69.81 72 ARG A O 1
ATOM 555 N N . SER A 1 73 ? 14.755 -2.408 -6.202 1.00 69.75 73 SER A N 1
ATOM 556 C CA . SER A 1 73 ? 15.269 -2.579 -4.836 1.00 69.75 73 SER A CA 1
ATOM 557 C C . SER A 1 73 ? 14.254 -3.250 -3.914 1.00 69.75 73 SER A C 1
ATOM 559 O O . SER A 1 73 ? 14.648 -3.936 -2.975 1.00 69.75 73 SER A O 1
ATOM 561 N N . ILE A 1 74 ? 12.961 -3.109 -4.213 1.00 74.75 74 ILE A N 1
ATOM 562 C CA . ILE A 1 74 ? 11.856 -3.695 -3.441 1.00 74.75 74 ILE A CA 1
ATOM 563 C C . ILE A 1 74 ? 11.252 -4.960 -4.066 1.00 74.75 74 ILE A C 1
ATOM 565 O O . ILE A 1 74 ? 10.300 -5.514 -3.522 1.00 74.75 74 ILE A O 1
ATOM 569 N N . ALA A 1 75 ? 11.786 -5.449 -5.189 1.00 78.25 75 ALA A N 1
ATOM 570 C CA . ALA A 1 75 ? 11.296 -6.651 -5.868 1.00 78.25 75 ALA A CA 1
ATOM 571 C C . ALA A 1 75 ? 11.085 -7.865 -4.932 1.00 78.25 75 ALA A C 1
ATOM 573 O O . ALA A 1 75 ? 10.049 -8.520 -5.068 1.00 78.25 75 ALA A O 1
ATOM 574 N N . PRO A 1 76 ? 11.971 -8.146 -3.947 1.00 79.06 76 PRO A N 1
ATOM 575 C CA . PRO A 1 76 ? 11.788 -9.268 -3.021 1.00 79.06 76 PRO A CA 1
ATOM 576 C C . PRO A 1 76 ? 10.543 -9.170 -2.129 1.00 79.06 76 PRO A C 1
ATOM 578 O O . PRO A 1 76 ? 10.121 -10.173 -1.561 1.00 79.06 76 PRO A O 1
ATOM 581 N N . LEU A 1 77 ? 9.942 -7.985 -2.005 1.00 77.19 77 LEU A N 1
ATOM 582 C CA . LEU A 1 77 ? 8.763 -7.765 -1.177 1.00 77.19 77 LEU A CA 1
ATOM 583 C C . LEU A 1 77 ? 7.468 -8.258 -1.840 1.00 77.19 77 LEU A C 1
ATOM 585 O O . LEU A 1 77 ? 6.551 -8.707 -1.159 1.00 77.19 77 LEU A O 1
ATOM 589 N N . TYR A 1 78 ? 7.385 -8.220 -3.170 1.00 81.25 78 TYR A N 1
ATOM 590 C CA . TYR A 1 78 ? 6.175 -8.629 -3.890 1.00 81.25 78 TYR A CA 1
ATOM 591 C C . TYR A 1 78 ? 5.830 -10.117 -3.715 1.00 81.25 78 TYR A C 1
ATOM 593 O O . TYR A 1 78 ? 4.660 -10.412 -3.471 1.00 81.25 78 TYR A O 1
ATOM 601 N N . PRO A 1 79 ? 6.795 -11.059 -3.757 1.00 82.69 79 PRO A N 1
ATOM 602 C CA . PRO A 1 79 ? 6.542 -12.448 -3.384 1.00 82.69 79 PRO A CA 1
ATOM 603 C C . PRO A 1 79 ? 6.021 -12.612 -1.951 1.00 82.69 79 PRO A C 1
ATOM 605 O O . PRO A 1 79 ? 5.146 -13.443 -1.724 1.00 82.69 79 PRO A O 1
ATOM 608 N N . LEU A 1 80 ? 6.507 -11.808 -0.993 1.00 81.81 80 LEU A N 1
ATOM 609 C CA . LEU A 1 80 ? 6.027 -11.849 0.394 1.00 81.81 80 LEU A CA 1
ATOM 610 C C . LEU A 1 80 ? 4.567 -11.400 0.482 1.00 81.81 80 LEU A C 1
ATOM 612 O O . LEU A 1 80 ? 3.749 -12.107 1.068 1.00 81.81 80 LEU A O 1
ATOM 616 N N . LEU A 1 81 ? 4.222 -10.283 -0.165 1.00 82.12 81 LEU A N 1
ATOM 617 C CA . LEU A 1 81 ? 2.838 -9.809 -0.248 1.00 82.12 81 LEU A CA 1
ATOM 618 C C . LEU A 1 81 ? 1.925 -10.861 -0.897 1.00 82.12 81 LEU A C 1
ATOM 620 O O . LEU A 1 81 ? 0.860 -11.163 -0.363 1.00 82.12 81 LEU A O 1
ATOM 624 N N . ALA A 1 82 ? 2.364 -11.472 -1.999 1.00 83.94 82 ALA A N 1
ATOM 625 C CA . ALA A 1 82 ? 1.612 -12.535 -2.661 1.00 83.94 82 ALA A CA 1
ATOM 626 C C . ALA A 1 82 ? 1.406 -13.752 -1.740 1.00 83.94 82 ALA A C 1
ATOM 628 O O 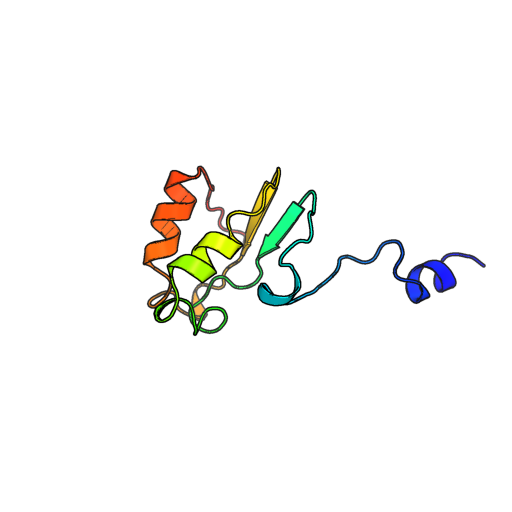. ALA A 1 82 ? 0.294 -14.267 -1.643 1.00 83.94 82 ALA A O 1
ATOM 629 N N . SER A 1 83 ? 2.445 -14.174 -1.008 1.00 81.19 83 SER A N 1
ATOM 630 C CA . SER A 1 83 ? 2.353 -15.276 -0.037 1.00 81.19 83 SER A CA 1
ATOM 631 C C . SER A 1 83 ? 1.425 -14.967 1.144 1.00 81.19 83 SER A C 1
ATOM 633 O O . SER A 1 83 ? 0.810 -15.875 1.695 1.00 81.19 83 SER A O 1
ATOM 635 N N . ALA A 1 84 ? 1.272 -13.685 1.487 1.00 80.81 84 ALA A N 1
ATOM 636 C CA . ALA A 1 84 ? 0.343 -13.200 2.502 1.00 80.81 84 ALA A CA 1
ATOM 637 C C . ALA A 1 84 ? -1.104 -13.045 1.982 1.00 80.81 84 ALA A C 1
ATOM 639 O O . ALA A 1 84 ? -1.970 -12.574 2.715 1.00 80.81 84 ALA A O 1
ATOM 640 N N . GLY A 1 85 ? -1.381 -13.425 0.727 1.00 83.88 85 GLY A N 1
ATOM 641 C CA . GLY A 1 85 ? -2.716 -13.360 0.124 1.00 83.88 85 GLY A CA 1
ATOM 642 C C . GLY A 1 85 ? -3.099 -11.988 -0.438 1.00 83.88 85 GLY A C 1
ATOM 643 O O . GLY A 1 85 ? -4.271 -11.759 -0.743 1.00 83.88 85 GLY A O 1
ATOM 644 N N . VAL A 1 86 ? -2.140 -11.068 -0.595 1.00 84.94 86 VAL A N 1
ATOM 645 C CA . VAL A 1 86 ? -2.391 -9.745 -1.184 1.00 84.94 86 VAL A CA 1
ATOM 646 C C . VAL A 1 86 ? -2.694 -9.890 -2.676 1.00 84.94 86 VAL A C 1
ATOM 648 O O . VAL A 1 86 ? -1.869 -10.367 -3.455 1.00 84.94 86 VAL A O 1
ATOM 651 N N . GLN A 1 87 ? -3.877 -9.433 -3.088 1.00 87.00 87 GLN A N 1
ATOM 652 C CA . GLN A 1 87 ? -4.296 -9.418 -4.489 1.00 87.00 87 GLN A CA 1
ATOM 653 C C . GLN A 1 87 ? -3.829 -8.129 -5.171 1.00 87.00 87 GLN A C 1
ATOM 655 O O . GLN A 1 87 ? -4.003 -7.035 -4.637 1.00 87.00 87 GLN A O 1
ATOM 660 N N . THR A 1 88 ? -3.243 -8.249 -6.366 1.00 84.75 88 THR A N 1
ATOM 661 C CA . THR A 1 88 ? -2.846 -7.085 -7.173 1.00 84.75 88 THR A CA 1
ATOM 662 C C . THR A 1 88 ? -3.947 -6.756 -8.171 1.00 84.75 88 THR A C 1
ATOM 664 O O . THR A 1 88 ? -4.295 -7.590 -9.002 1.00 84.75 88 THR A O 1
ATOM 667 N N . LEU A 1 89 ? -4.464 -5.530 -8.107 1.00 86.00 89 LEU A N 1
ATOM 668 C CA . LEU A 1 89 ? -5.465 -5.008 -9.033 1.00 86.00 89 LEU A CA 1
ATOM 669 C C . LEU A 1 89 ? -4.856 -3.855 -9.834 1.00 86.00 89 LEU A C 1
ATOM 671 O O . LEU A 1 89 ? -4.178 -2.995 -9.272 1.00 86.00 89 LEU A O 1
ATOM 675 N N . SER A 1 90 ? -5.092 -3.840 -11.145 1.00 81.44 90 SER A N 1
ATOM 676 C CA . SER A 1 90 ? -4.782 -2.685 -11.988 1.00 81.44 90 SER A CA 1
ATOM 677 C C . SER A 1 90 ? -5.999 -1.766 -12.003 1.00 81.44 90 SER A C 1
ATOM 679 O O . SER A 1 90 ? -7.108 -2.220 -12.275 1.00 81.44 90 SER A O 1
ATOM 681 N N . VAL A 1 91 ? -5.792 -0.497 -11.662 1.00 76.44 91 VAL A N 1
ATOM 682 C CA . VAL A 1 91 ? -6.832 0.536 -11.679 1.00 76.44 91 VAL A CA 1
ATOM 683 C C . VAL A 1 91 ? -6.534 1.453 -12.863 1.00 76.44 91 VAL A C 1
ATOM 685 O O . VAL A 1 91 ? -5.393 1.897 -13.001 1.00 76.44 91 VAL A O 1
ATOM 688 N N . ALA A 1 92 ? -7.528 1.636 -13.734 1.00 61.25 92 ALA A N 1
ATOM 689 C CA . ALA A 1 92 ? -7.465 2.475 -14.932 1.00 61.25 92 ALA A CA 1
ATOM 690 C C . ALA A 1 92 ? -7.756 3.945 -14.614 1.00 61.25 92 ALA A C 1
ATOM 692 O O . ALA A 1 92 ? -8.553 4.192 -13.677 1.00 61.25 92 ALA A O 1
#

Foldseek 3Di:
DPPVVCVVVCVPPDDDDQLVVCPPPADQEEEAEAQACVNPVCCLVCVPVVVVSVVRPYPYYHYDHDVVRHCPSPVVVVVVCVVVVNDDDDDD

Radius of gyration: 15.64 Å; chains: 1; bounding box: 42×42×33 Å

Sequence (92 aa):
MAPALEADEGTKAVPLMTLHKSKGLEHHTVIFVDLGDSAWRSYAQNTAEATAGFHARQAAGIFTYLPERGRRSIAPLYPLLASAGVQTLSVA

Secondary structure (DSSP, 8-state):
--HHHHHHTTTT------TTTTTT---SEEEE---STTT-TTGGG-HHHHHHTT----SEEEE---GGG--TTTTTHHHHHHHTTPPP----

pLDDT: mean 72.29, std 10.64, range [50.66, 87.0]